Protein AF-A0A084XX13-F1 (afdb_monomer_lite)

Organism: NCBI:txid2954382

pLDDT: mean 92.94, std 8.07, range [48.59, 98.19]

Structure (mmCIF, N/CA/C/O backbone):
data_AF-A0A084XX13-F1
#
_entry.id   AF-A0A084XX13-F1
#
loop_
_atom_site.group_PDB
_atom_site.id
_atom_site.type_symbol
_atom_site.label_atom_id
_atom_site.label_alt_id
_atom_site.label_comp_id
_atom_site.label_asym_id
_atom_site.label_entity_id
_atom_site.label_seq_id
_atom_site.pdbx_PDB_ins_code
_atom_site.Cartn_x
_atom_site.Cartn_y
_atom_site.Cartn_z
_atom_site.occupancy
_atom_site.B_iso_or_equiv
_atom_site.auth_seq_id
_atom_site.auth_comp_id
_atom_site.auth_asym_id
_atom_site.auth_atom_id
_atom_site.pdbx_PDB_model_num
ATOM 1 N N . MET A 1 1 ? -11.936 11.798 -2.597 1.00 54.00 1 MET A N 1
ATOM 2 C CA . MET A 1 1 ? -12.959 12.121 -1.579 1.00 54.00 1 MET A CA 1
ATOM 3 C C . MET A 1 1 ? -14.075 11.094 -1.715 1.00 54.00 1 MET A C 1
ATOM 5 O O . MET A 1 1 ? -14.494 10.856 -2.840 1.00 54.00 1 MET A O 1
ATOM 9 N N . THR A 1 2 ? -14.467 10.397 -0.646 1.00 70.31 2 THR A N 1
ATOM 10 C CA . THR A 1 2 ? -15.504 9.347 -0.711 1.00 70.31 2 THR A CA 1
ATOM 11 C C . THR A 1 2 ? -16.861 9.911 -0.293 1.00 70.31 2 THR A C 1
ATOM 13 O O . THR A 1 2 ? -16.921 10.775 0.578 1.00 70.31 2 THR A O 1
ATOM 16 N N . LEU A 1 3 ? -17.953 9.392 -0.868 1.00 85.25 3 LEU A N 1
ATOM 17 C CA . LEU A 1 3 ? -19.323 9.743 -0.457 1.00 85.25 3 LEU A CA 1
ATOM 18 C C . LEU A 1 3 ? -19.612 9.359 1.010 1.00 85.25 3 LEU A C 1
ATOM 20 O O . LEU A 1 3 ? -20.436 9.990 1.659 1.00 85.25 3 LEU A O 1
ATOM 24 N N . VAL A 1 4 ? -18.891 8.364 1.547 1.00 93.50 4 VAL A N 1
ATOM 25 C CA . VAL A 1 4 ? -19.092 7.809 2.899 1.00 93.50 4 VAL A CA 1
ATOM 26 C C . VAL A 1 4 ? -18.960 8.865 3.998 1.00 93.50 4 VAL A C 1
ATOM 28 O O . VAL A 1 4 ? -19.789 8.905 4.895 1.00 93.50 4 VAL A O 1
ATOM 31 N N . GLY A 1 5 ? -17.964 9.754 3.926 1.00 92.00 5 GLY A N 1
ATOM 32 C CA . GLY A 1 5 ? -17.768 10.778 4.962 1.00 92.00 5 GLY A CA 1
ATOM 33 C C . GLY A 1 5 ? -18.855 11.862 4.995 1.00 92.00 5 GLY A C 1
ATOM 34 O O . GLY A 1 5 ? -18.941 12.607 5.961 1.00 92.00 5 GLY A O 1
ATOM 35 N N . GLY A 1 6 ? -19.678 11.981 3.950 1.00 91.88 6 GLY A N 1
ATOM 36 C CA . GLY A 1 6 ? -20.760 12.971 3.883 1.00 91.88 6 GLY A CA 1
ATOM 37 C C . GLY A 1 6 ? -22.157 12.389 4.101 1.00 91.88 6 GLY A C 1
ATOM 38 O O . GLY A 1 6 ? -23.119 13.147 4.172 1.00 91.88 6 GLY A O 1
ATOM 39 N N . LEU A 1 7 ? -22.288 11.062 4.177 1.00 94.50 7 LEU A N 1
ATOM 40 C CA . LEU A 1 7 ? -23.573 10.366 4.190 1.00 94.50 7 LEU A CA 1
ATOM 41 C C . LEU A 1 7 ? -23.666 9.459 5.417 1.00 94.50 7 LEU A C 1
ATOM 43 O O . LEU A 1 7 ? -23.079 8.378 5.456 1.00 94.50 7 LEU A O 1
ATOM 47 N N . SER A 1 8 ? -24.426 9.900 6.421 1.00 91.50 8 SER A N 1
ATOM 48 C CA . SER A 1 8 ? -24.649 9.122 7.643 1.00 91.50 8 SER A CA 1
ATOM 49 C C . SER A 1 8 ? -25.207 7.733 7.317 1.00 91.50 8 SER A C 1
ATOM 51 O O . SER A 1 8 ? -26.149 7.600 6.538 1.00 91.50 8 SER A O 1
ATOM 53 N N . GLY A 1 9 ? -24.606 6.694 7.898 1.00 92.06 9 GLY A N 1
ATOM 54 C CA . GLY A 1 9 ? -24.987 5.296 7.673 1.00 92.06 9 GLY A CA 1
ATOM 55 C C . GLY A 1 9 ? -24.473 4.674 6.369 1.00 92.06 9 GLY A C 1
ATOM 56 O O . GLY A 1 9 ? -24.695 3.485 6.150 1.00 92.06 9 GLY A O 1
ATOM 57 N N . ALA A 1 10 ? -23.770 5.422 5.511 1.00 95.94 10 ALA A N 1
ATOM 58 C CA . ALA A 1 10 ? -23.188 4.861 4.298 1.00 95.94 10 ALA A CA 1
ATOM 59 C C . ALA A 1 10 ? -22.026 3.901 4.604 1.00 95.94 10 ALA A C 1
ATOM 61 O O . ALA A 1 10 ? -21.242 4.102 5.533 1.00 95.94 10 ALA A O 1
ATOM 62 N N . ILE A 1 11 ? -21.877 2.884 3.755 1.00 95.62 11 ILE A N 1
ATOM 63 C CA . ILE A 1 11 ? -20.756 1.942 3.766 1.00 95.62 11 ILE A CA 1
ATOM 64 C C . ILE A 1 11 ? -20.123 1.885 2.377 1.00 95.62 11 ILE A C 1
ATOM 66 O O . ILE A 1 11 ? -20.802 2.003 1.358 1.00 95.62 11 ILE A O 1
ATOM 70 N N . GLY A 1 12 ? -18.806 1.717 2.329 1.00 94.25 12 GLY A N 1
ATOM 71 C CA . GLY A 1 12 ? -18.059 1.563 1.088 1.00 94.25 12 GLY A CA 1
ATOM 72 C C . GLY A 1 12 ? -16.740 0.845 1.331 1.00 94.25 12 GLY A C 1
ATOM 73 O O . GLY A 1 12 ? -16.308 0.689 2.472 1.00 94.25 12 GLY A O 1
ATOM 74 N N . TYR A 1 13 ? -16.091 0.423 0.250 1.00 93.75 13 TYR A N 1
ATOM 75 C CA . TYR A 1 13 ? -14.783 -0.221 0.292 1.00 93.75 13 TYR A CA 1
ATOM 76 C C . TYR A 1 13 ? -13.764 0.615 -0.483 1.00 93.75 13 TYR A C 1
ATOM 78 O O . TYR A 1 13 ? -14.052 1.162 -1.547 1.00 93.75 13 TYR A O 1
ATOM 86 N N . VAL A 1 14 ? -12.560 0.724 0.067 1.00 93.62 14 VAL A N 1
ATOM 87 C CA . VAL A 1 14 ? -11.422 1.423 -0.538 1.00 93.62 14 VAL A CA 1
ATOM 88 C C . VAL A 1 14 ? -10.134 0.689 -0.178 1.00 93.62 14 VAL A C 1
ATOM 90 O O . VAL A 1 14 ? -10.118 -0.158 0.715 1.00 93.62 14 VAL A O 1
ATOM 93 N N . SER A 1 15 ? -9.032 1.028 -0.844 1.00 93.50 15 SER A N 1
ATOM 94 C CA . SER A 1 15 ? -7.704 0.571 -0.428 1.00 93.50 15 SER A CA 1
ATOM 95 C C . SER A 1 15 ? -7.392 1.032 1.003 1.00 93.50 15 SER A C 1
ATOM 97 O O . SER A 1 15 ? -7.700 2.166 1.372 1.00 93.50 15 SER A O 1
ATOM 99 N N . VAL A 1 16 ? -6.720 0.190 1.796 1.00 94.50 16 VAL A N 1
ATOM 100 C CA . VAL A 1 16 ? -6.378 0.500 3.198 1.00 94.50 16 VAL A CA 1
ATOM 101 C C . VAL A 1 16 ? -5.576 1.800 3.340 1.00 94.50 16 VAL A C 1
ATOM 103 O O . VAL A 1 16 ? -5.866 2.601 4.226 1.00 94.50 16 VAL A O 1
ATOM 106 N N . GLY A 1 17 ? -4.629 2.065 2.432 1.00 93.94 17 GLY A N 1
ATOM 107 C CA . GLY A 1 17 ? -3.868 3.318 2.407 1.00 93.94 17 GLY A CA 1
ATOM 108 C C . GLY A 1 17 ? -4.767 4.543 2.219 1.00 93.94 17 GLY A C 1
ATOM 109 O O . GLY A 1 17 ? -4.614 5.539 2.922 1.00 93.94 17 GLY A O 1
ATOM 110 N N . THR A 1 18 ? -5.779 4.439 1.352 1.00 94.56 18 THR A N 1
ATOM 111 C CA . THR A 1 18 ? -6.793 5.486 1.161 1.00 94.56 18 THR A CA 1
ATOM 112 C C . THR A 1 18 ? -7.631 5.684 2.420 1.00 94.56 18 THR A C 1
ATOM 114 O O . THR A 1 18 ? -7.817 6.821 2.840 1.00 94.56 18 THR A O 1
ATOM 117 N N . ALA A 1 19 ? -8.106 4.606 3.052 1.00 94.44 19 ALA A N 1
ATOM 118 C CA . ALA A 1 19 ? -8.871 4.706 4.296 1.00 94.44 19 ALA A CA 1
ATOM 119 C C . ALA A 1 19 ? -8.065 5.406 5.403 1.00 94.44 19 ALA A C 1
ATOM 121 O O . ALA A 1 19 ? -8.562 6.341 6.027 1.00 94.44 19 ALA A O 1
ATOM 122 N N . ARG A 1 20 ? -6.797 5.015 5.591 1.00 94.31 20 ARG A N 1
ATOM 123 C CA . ARG A 1 20 ? -5.881 5.638 6.561 1.00 94.31 20 ARG A CA 1
ATOM 124 C C . ARG A 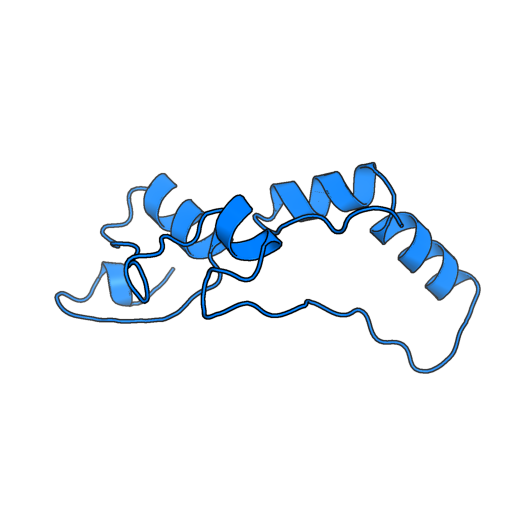1 20 ? -5.629 7.113 6.251 1.00 94.31 20 ARG A C 1
ATOM 126 O O . ARG A 1 20 ? -5.679 7.930 7.161 1.00 94.31 20 ARG A O 1
ATOM 133 N N . SER A 1 21 ? -5.408 7.459 4.981 1.00 94.19 21 SER A N 1
ATOM 134 C CA . SER A 1 21 ? -5.229 8.850 4.548 1.00 94.19 21 SER A CA 1
ATOM 135 C C . SER A 1 21 ? -6.471 9.703 4.829 1.00 94.19 21 SER A C 1
ATOM 137 O O . SER A 1 21 ? -6.334 10.817 5.325 1.00 94.19 21 SER A O 1
ATOM 139 N N . LEU A 1 22 ? -7.677 9.175 4.593 1.00 94.06 22 LEU A N 1
ATOM 140 C CA . LEU A 1 22 ? -8.928 9.877 4.900 1.00 94.06 22 LEU A CA 1
ATOM 141 C C . LEU A 1 22 ? -9.104 10.100 6.407 1.00 94.06 22 LEU A C 1
ATOM 143 O O . LEU A 1 22 ? -9.434 11.211 6.812 1.00 94.06 22 LEU A O 1
ATOM 147 N N . VAL A 1 23 ? -8.846 9.075 7.229 1.00 94.25 23 VAL A N 1
ATOM 148 C CA . VAL A 1 23 ? -8.876 9.199 8.698 1.00 94.25 23 VAL A CA 1
ATOM 149 C C . VAL A 1 23 ? -7.854 10.235 9.170 1.00 94.25 23 VAL A C 1
ATOM 151 O O . VAL A 1 23 ? -8.187 11.103 9.970 1.00 94.25 23 VAL A O 1
ATOM 154 N N . HIS A 1 24 ? -6.628 10.191 8.642 1.00 94.12 24 HIS A N 1
ATOM 155 C CA . HIS A 1 24 ? -5.577 11.154 8.975 1.00 94.12 24 HIS A CA 1
ATOM 156 C C . HIS A 1 24 ? -5.947 12.590 8.576 1.00 94.12 24 HIS A C 1
ATOM 158 O O . HIS A 1 24 ? -5.650 13.527 9.308 1.00 94.12 24 HIS A O 1
ATOM 164 N N . ALA A 1 25 ? -6.647 12.760 7.453 1.00 93.94 25 ALA A N 1
ATOM 165 C CA . ALA A 1 25 ? -7.172 14.045 7.000 1.00 93.94 25 ALA A CA 1
ATOM 166 C C . ALA A 1 25 ? -8.406 14.530 7.794 1.00 93.94 25 ALA A C 1
ATOM 168 O O . ALA A 1 25 ? -8.989 15.550 7.438 1.00 93.94 25 ALA A O 1
ATOM 169 N N . GLY A 1 26 ? -8.833 13.810 8.838 1.00 94.25 26 GLY A N 1
ATOM 170 C CA . GLY A 1 26 ? -9.964 14.198 9.683 1.00 94.25 26 GLY A CA 1
ATOM 171 C C . GLY A 1 26 ? -11.336 13.954 9.054 1.00 94.25 26 GLY A C 1
ATOM 172 O O . GLY A 1 26 ? -12.335 14.484 9.539 1.00 94.25 26 GLY A O 1
ATOM 173 N N . MET A 1 27 ? -11.419 13.157 7.984 1.00 93.62 27 MET A N 1
ATOM 174 C CA . MET A 1 27 ? -12.715 12.779 7.424 1.00 93.62 27 MET A CA 1
ATOM 175 C C . MET A 1 27 ? -13.482 11.909 8.431 1.00 93.62 27 MET A C 1
ATOM 177 O O . MET A 1 27 ? -12.887 10.997 9.010 1.00 93.62 27 MET A O 1
ATOM 181 N N . PRO A 1 28 ? -14.801 12.112 8.601 1.00 93.56 28 PRO A N 1
ATOM 182 C CA . PRO A 1 28 ? -15.625 11.346 9.537 1.00 93.56 28 PRO A CA 1
ATOM 183 C C . PRO A 1 28 ? -15.956 9.958 8.963 1.00 93.56 28 PRO A C 1
ATOM 185 O O . PRO A 1 28 ? -17.099 9.628 8.657 1.00 93.56 28 PRO A O 1
ATOM 188 N N . VAL A 1 29 ? -14.927 9.138 8.771 1.00 94.44 29 VAL A N 1
ATOM 189 C CA . VAL A 1 29 ? -15.024 7.753 8.307 1.00 94.44 29 VAL A CA 1
ATOM 190 C C . VAL A 1 29 ? -14.474 6.820 9.377 1.00 94.44 29 VAL A C 1
ATOM 192 O O . VAL A 1 29 ? -13.492 7.130 10.049 1.00 94.44 29 VAL A O 1
ATOM 195 N N . LYS A 1 30 ? -15.092 5.649 9.522 1.00 94.12 30 LYS A N 1
ATOM 196 C CA . LYS A 1 30 ? -14.644 4.598 10.437 1.00 94.12 30 LYS A CA 1
ATOM 197 C C . LYS A 1 30 ? -14.155 3.400 9.632 1.00 94.12 30 LYS A C 1
ATOM 199 O O . LYS A 1 30 ? -14.884 2.888 8.786 1.00 94.12 30 LYS A O 1
ATOM 204 N N . VAL A 1 31 ? -12.938 2.940 9.915 1.00 95.25 31 VAL A N 1
ATOM 205 C CA . VAL A 1 31 ? -12.436 1.666 9.383 1.00 95.25 31 VAL A CA 1
ATOM 206 C C . VAL A 1 31 ? -13.066 0.529 10.183 1.00 95.25 31 VAL A C 1
ATOM 208 O O . VAL A 1 31 ? -13.077 0.567 11.412 1.00 95.25 31 VAL A O 1
ATOM 211 N N . VAL A 1 32 ? -13.630 -0.453 9.484 1.00 94.94 32 VAL A N 1
ATOM 212 C CA . VAL A 1 32 ? -14.331 -1.591 10.088 1.00 94.94 32 VAL A CA 1
ATOM 213 C C . VAL A 1 32 ? -13.438 -2.829 10.014 1.00 94.94 32 VAL A C 1
ATOM 215 O O . VAL A 1 32 ? -12.921 -3.160 8.944 1.00 94.94 32 VAL A O 1
ATOM 218 N N . ALA A 1 33 ? -13.257 -3.500 11.152 1.00 96.06 33 ALA A N 1
ATOM 219 C CA . ALA A 1 33 ? -12.598 -4.799 11.225 1.00 96.06 33 ALA A CA 1
ATOM 220 C C . ALA A 1 33 ? -13.437 -5.865 10.511 1.00 96.06 33 ALA A C 1
ATOM 222 O O . ALA A 1 33 ? -14.668 -5.854 10.595 1.00 96.06 33 ALA A O 1
ATOM 223 N N . LEU A 1 34 ? -12.776 -6.811 9.849 1.00 95.75 34 LEU A N 1
ATOM 224 C CA . LEU A 1 34 ? -13.433 -7.972 9.251 1.00 95.75 34 LEU A CA 1
ATOM 225 C C . LEU A 1 34 ? -13.032 -9.203 10.049 1.00 95.75 34 LEU A C 1
ATOM 227 O O . LEU A 1 34 ? -11.851 -9.389 10.309 1.00 95.75 34 LEU A O 1
ATOM 231 N N . GLU A 1 35 ? -14.010 -10.004 10.473 1.00 95.56 35 GLU A N 1
ATOM 232 C CA . GLU A 1 35 ? -13.766 -11.203 11.294 1.00 95.56 35 GLU A CA 1
ATOM 233 C C . GLU A 1 35 ? -12.970 -10.905 12.579 1.00 95.56 35 GLU A C 1
ATOM 235 O O . GLU A 1 35 ? -12.125 -11.684 13.003 1.00 95.56 35 GLU A O 1
ATOM 240 N N . ALA A 1 36 ? -13.227 -9.746 13.198 1.00 96.12 36 ALA A N 1
ATOM 241 C CA . ALA A 1 36 ? -12.474 -9.227 14.348 1.00 96.12 36 ALA A CA 1
ATOM 242 C C . ALA A 1 36 ? -10.971 -8.972 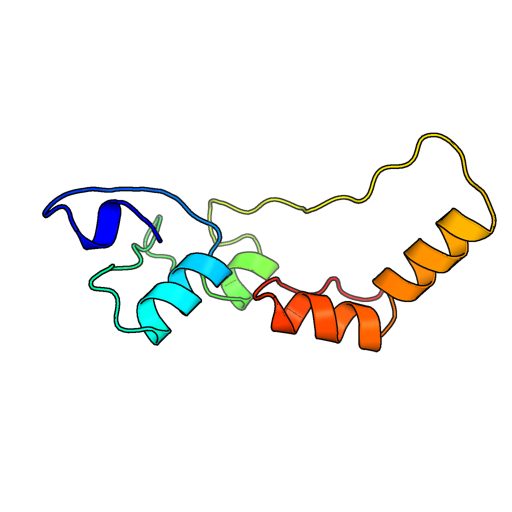14.082 1.00 96.12 36 ALA A C 1
ATOM 244 O O . ALA A 1 36 ? -10.193 -8.818 15.022 1.00 96.12 36 ALA A O 1
ATOM 245 N N . ILE A 1 37 ? -10.564 -8.874 12.812 1.00 97.19 37 ILE A N 1
ATOM 246 C CA . ILE A 1 37 ? -9.198 -8.561 12.389 1.00 97.19 37 ILE A CA 1
ATOM 247 C C . ILE A 1 37 ? -9.175 -7.163 11.764 1.00 97.19 37 ILE A C 1
ATOM 249 O O . ILE A 1 37 ? -9.854 -6.886 10.772 1.00 97.19 37 ILE A O 1
ATOM 253 N N . ASP A 1 38 ? -8.360 -6.273 12.327 1.00 96.06 38 ASP A N 1
ATOM 254 C CA . ASP A 1 38 ? -8.094 -4.961 11.741 1.00 96.06 38 ASP A CA 1
ATOM 255 C C . ASP A 1 38 ? -7.186 -5.072 10.501 1.00 96.06 38 ASP A C 1
ATOM 257 O O . ASP A 1 38 ? -6.297 -5.931 10.456 1.00 96.06 38 ASP A O 1
ATOM 261 N N . PRO A 1 39 ? -7.328 -4.178 9.504 1.00 95.62 39 PRO A N 1
ATOM 262 C CA . PRO A 1 39 ? -6.456 -4.133 8.329 1.00 95.62 39 PRO A CA 1
ATOM 263 C C . PRO A 1 39 ? -5.076 -3.536 8.665 1.00 95.62 39 PRO A C 1
ATOM 265 O O . PRO A 1 39 ? -4.687 -2.477 8.159 1.00 95.62 39 PRO A O 1
ATOM 268 N N . SER A 1 40 ? -4.324 -4.188 9.552 1.00 94.44 40 SER A N 1
ATOM 269 C CA . SER A 1 40 ? -2.941 -3.830 9.874 1.00 94.44 40 SER A CA 1
ATOM 270 C C . SER A 1 40 ? -1.974 -4.339 8.803 1.00 94.44 40 SER A C 1
ATOM 272 O O . SER A 1 40 ? -2.260 -5.294 8.081 1.00 94.44 40 SER A O 1
ATOM 274 N N . ASP A 1 41 ? -0.799 -3.714 8.703 1.00 94.06 41 ASP A N 1
ATOM 275 C CA . ASP A 1 41 ? 0.231 -4.146 7.751 1.00 94.06 41 ASP A CA 1
ATOM 276 C C . ASP A 1 41 ? 0.644 -5.605 7.989 1.00 94.06 41 ASP A C 1
ATOM 278 O O . ASP A 1 41 ? 0.840 -6.364 7.045 1.00 94.06 41 ASP A O 1
ATOM 282 N N . GLU A 1 42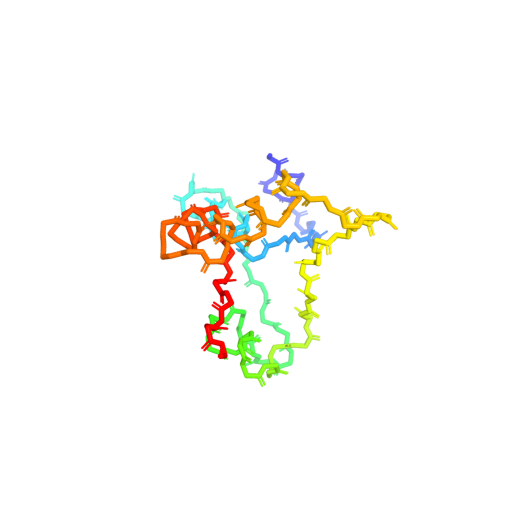 ? 0.733 -6.014 9.254 1.00 95.06 42 GLU A N 1
ATOM 283 C CA . GLU A 1 42 ? 1.050 -7.385 9.649 1.00 95.06 42 GLU A CA 1
ATOM 284 C C . GLU A 1 42 ? -0.054 -8.372 9.241 1.00 95.06 42 GLU A C 1
ATOM 286 O O . GLU A 1 42 ? 0.235 -9.419 8.654 1.00 95.06 42 GLU A O 1
ATOM 291 N N . ALA A 1 43 ? -1.325 -8.038 9.495 1.00 95.69 43 ALA A N 1
ATOM 292 C CA . ALA A 1 43 ? -2.458 -8.889 9.138 1.00 95.69 43 ALA A CA 1
ATOM 293 C C . ALA A 1 43 ? -2.587 -9.056 7.616 1.00 95.69 43 ALA A C 1
ATOM 295 O O . ALA A 1 43 ? -2.898 -10.146 7.136 1.00 95.69 43 ALA A O 1
ATOM 296 N N . ILE A 1 44 ? -2.299 -8.000 6.850 1.00 94.81 44 ILE A N 1
ATOM 297 C CA . ILE A 1 44 ? -2.315 -8.041 5.384 1.00 94.81 44 ILE A CA 1
ATOM 298 C C . ILE A 1 44 ? -1.137 -8.871 4.851 1.00 94.81 44 ILE A C 1
ATOM 300 O O . ILE A 1 44 ? -1.351 -9.740 4.004 1.00 94.81 44 ILE A O 1
ATOM 304 N N . ARG A 1 45 ? 0.092 -8.666 5.358 1.00 92.12 45 ARG A N 1
ATOM 305 C CA . ARG A 1 45 ? 1.274 -9.452 4.939 1.00 92.12 45 ARG A CA 1
ATOM 306 C C . ARG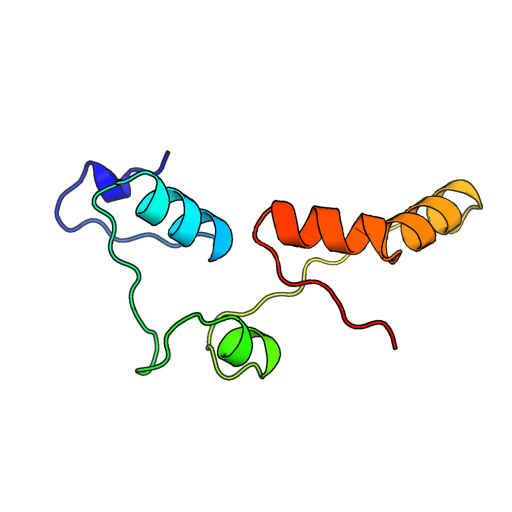 A 1 45 ? 1.109 -10.942 5.230 1.00 92.12 45 ARG A C 1
ATOM 308 O O . ARG A 1 45 ? 1.389 -11.771 4.370 1.00 92.12 45 ARG A O 1
ATOM 315 N N . SER A 1 46 ? 0.606 -11.275 6.417 1.00 93.75 46 SER A N 1
ATOM 316 C CA . SER A 1 46 ? 0.355 -12.661 6.836 1.00 93.75 46 SER A CA 1
ATOM 317 C C . SER A 1 46 ? -0.895 -13.285 6.205 1.00 93.75 46 SER A C 1
ATOM 319 O O . SER A 1 46 ? -1.183 -14.448 6.471 1.00 93.75 46 SER A O 1
ATOM 321 N N . ARG A 1 47 ? -1.638 -12.537 5.371 1.00 92.38 47 ARG A N 1
ATOM 322 C CA . ARG A 1 47 ? -2.926 -12.944 4.777 1.00 92.38 47 ARG A CA 1
ATOM 323 C C . ARG A 1 47 ? -3.996 -13.345 5.801 1.00 92.38 4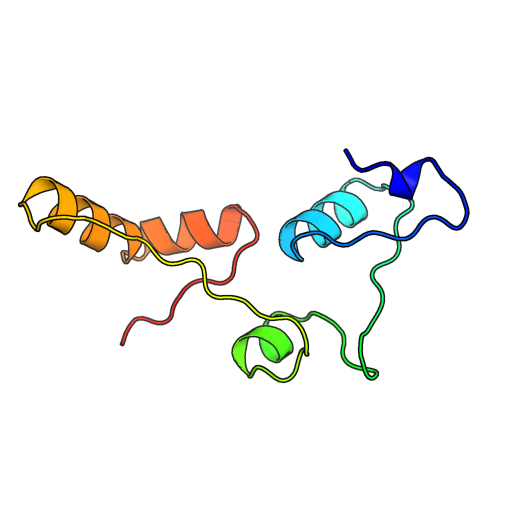7 ARG A C 1
ATOM 325 O O . ARG A 1 47 ? -4.939 -14.046 5.454 1.00 92.38 47 ARG A O 1
ATOM 332 N N . ARG A 1 48 ? -3.870 -12.881 7.049 1.00 95.50 48 ARG A N 1
ATOM 333 C CA . ARG A 1 48 ? -4.907 -13.027 8.082 1.00 95.50 48 ARG A CA 1
ATOM 334 C C . ARG A 1 48 ? -6.071 -12.073 7.851 1.00 95.50 48 ARG A C 1
ATOM 336 O O . ARG A 1 48 ? -7.194 -12.403 8.197 1.00 95.50 48 ARG A O 1
ATOM 343 N N . TYR A 1 49 ? -5.818 -10.892 7.282 1.00 96.69 49 TYR A N 1
ATOM 344 C CA . TYR A 1 49 ? -6.909 -10.006 6.885 1.00 96.69 49 TYR A CA 1
ATOM 345 C C . TYR A 1 49 ? -7.648 -10.607 5.669 1.00 96.69 49 TYR A C 1
ATOM 347 O O . TYR A 1 49 ? -6.975 -10.929 4.688 1.00 96.69 49 TYR A O 1
ATOM 355 N N . PRO A 1 50 ? -8.990 -10.738 5.675 1.00 94.81 50 PRO A N 1
ATOM 356 C CA . PRO A 1 50 ? -9.706 -11.517 4.654 1.00 94.81 50 PRO A CA 1
ATOM 357 C C . PRO A 1 50 ? -9.634 -10.959 3.224 1.00 94.81 50 PRO A C 1
ATOM 359 O O . PRO A 1 50 ? -9.746 -11.706 2.255 1.00 94.81 50 PRO A O 1
ATOM 362 N N . ILE A 1 51 ? -9.455 -9.642 3.066 1.00 93.31 51 ILE A N 1
ATOM 363 C CA . ILE A 1 51 ? -9.470 -8.978 1.754 1.00 93.31 51 ILE A CA 1
ATOM 364 C C . ILE A 1 51 ? -8.075 -8.451 1.420 1.00 93.31 51 ILE A C 1
ATOM 366 O O . ILE A 1 51 ? -7.703 -7.335 1.788 1.00 93.31 51 ILE A O 1
ATOM 370 N N . VAL A 1 52 ? -7.306 -9.247 0.678 1.00 92.25 52 VAL A N 1
ATOM 371 C CA . VAL A 1 52 ? -5.962 -8.893 0.202 1.00 92.25 52 VAL A CA 1
ATOM 372 C C . VAL A 1 52 ? -5.850 -9.214 -1.283 1.00 92.25 52 VAL A C 1
ATOM 374 O O . VAL A 1 52 ? -6.266 -10.280 -1.727 1.00 92.25 52 VAL A O 1
ATOM 377 N N . ARG A 1 53 ? -5.259 -8.301 -2.062 1.00 92.00 53 ARG A N 1
ATOM 378 C CA . ARG A 1 53 ? -4.993 -8.514 -3.491 1.00 92.00 53 ARG A CA 1
ATOM 379 C C . ARG A 1 53 ? -3.579 -8.073 -3.871 1.00 92.00 53 ARG A C 1
ATOM 381 O O . ARG A 1 53 ? -3.146 -7.019 -3.402 1.00 92.00 53 ARG A O 1
ATOM 388 N N . PRO A 1 54 ? -2.872 -8.827 -4.728 1.00 91.75 54 PRO A N 1
ATOM 389 C CA . PRO A 1 54 ? -1.623 -8.360 -5.308 1.00 91.75 54 PRO A CA 1
ATOM 390 C C . PRO A 1 54 ? -1.886 -7.271 -6.358 1.00 91.75 54 PRO A C 1
ATOM 392 O O . PRO A 1 54 ? -2.922 -7.269 -7.027 1.00 91.75 54 PRO A O 1
ATOM 395 N N . LEU A 1 55 ? -0.925 -6.362 -6.521 1.00 93.38 55 LEU A N 1
ATOM 396 C CA . LEU A 1 55 ? -0.871 -5.415 -7.634 1.00 93.38 55 LEU A CA 1
ATOM 397 C C . LEU A 1 55 ? 0.259 -5.854 -8.563 1.00 93.38 55 LEU A C 1
ATOM 399 O O . LEU A 1 55 ? 1.431 -5.609 -8.289 1.00 93.38 55 LEU A O 1
ATOM 403 N N . ASN A 1 56 ? -0.101 -6.563 -9.629 1.00 94.69 56 ASN A N 1
ATOM 404 C CA . ASN A 1 56 ? 0.866 -7.141 -10.555 1.00 94.69 56 ASN A CA 1
ATOM 405 C C . ASN A 1 56 ? 1.205 -6.154 -11.677 1.00 94.69 56 ASN A C 1
ATOM 407 O O . ASN A 1 56 ? 0.317 -5.503 -12.226 1.00 94.69 56 ASN A O 1
ATOM 411 N N . LEU A 1 57 ? 2.482 -6.102 -12.057 1.00 94.62 57 LEU A N 1
ATOM 412 C CA . LEU A 1 57 ? 2.916 -5.501 -13.316 1.00 94.62 57 LEU A CA 1
ATOM 413 C C . LEU A 1 57 ? 2.831 -6.565 -14.411 1.00 94.62 57 LEU A C 1
ATOM 415 O O . LEU A 1 57 ? 3.299 -7.686 -14.219 1.00 94.62 57 LEU A O 1
ATOM 419 N N . VAL A 1 58 ? 2.233 -6.214 -15.547 1.00 96.38 58 VAL A N 1
ATOM 420 C CA . VAL A 1 58 ? 2.061 -7.111 -16.695 1.00 96.38 58 VAL A CA 1
ATOM 421 C C . VAL A 1 58 ? 2.642 -6.464 -17.946 1.00 96.38 58 VAL A C 1
ATOM 423 O O . VAL A 1 58 ? 2.487 -5.263 -18.161 1.00 96.38 58 VAL A O 1
ATOM 426 N N . TYR A 1 59 ? 3.325 -7.257 -18.766 1.00 96.62 59 TYR A N 1
ATOM 427 C CA . TYR A 1 59 ? 3.943 -6.822 -20.016 1.00 96.62 59 TYR A CA 1
ATOM 428 C C . TYR A 1 59 ? 3.821 -7.935 -21.063 1.00 96.62 59 TYR A C 1
ATOM 430 O O . TYR A 1 59 ? 3.805 -9.114 -20.724 1.00 96.62 59 TYR A O 1
ATOM 438 N N . ALA A 1 60 ? 3.693 -7.562 -22.339 1.00 96.12 60 ALA A N 1
ATOM 439 C CA . ALA A 1 60 ? 3.440 -8.523 -23.417 1.00 96.12 60 ALA A CA 1
ATOM 440 C C . ALA A 1 60 ? 4.716 -9.208 -23.935 1.00 96.12 60 ALA A C 1
ATOM 442 O O . ALA A 1 60 ? 4.686 -10.379 -24.301 1.00 96.12 60 ALA A O 1
ATOM 443 N N . ARG A 1 61 ? 5.829 -8.469 -24.000 1.00 96.62 61 ARG A N 1
ATOM 444 C CA . ARG A 1 61 ? 7.148 -8.963 -24.416 1.00 96.62 61 ARG A CA 1
ATOM 445 C C . ARG A 1 61 ? 8.231 -8.287 -23.590 1.00 96.62 61 ARG A C 1
ATOM 447 O O . ARG A 1 61 ? 8.091 -7.118 -23.233 1.00 96.62 61 ARG A O 1
ATOM 454 N N . GLU A 1 62 ? 9.296 -9.023 -23.312 1.00 96.38 62 GLU A N 1
ATOM 455 C CA . GLU A 1 62 ? 10.478 -8.474 -22.655 1.00 96.38 62 GLU A CA 1
ATOM 456 C C . GLU A 1 62 ? 11.232 -7.523 -23.584 1.00 96.38 62 GLU A C 1
ATOM 458 O O . GLU A 1 62 ? 11.233 -7.670 -24.807 1.00 96.38 62 GLU A O 1
ATOM 463 N N . SER A 1 63 ? 11.844 -6.512 -22.978 1.00 97.94 63 SER A N 1
ATOM 464 C CA . SER A 1 63 ? 12.763 -5.576 -23.622 1.00 97.94 63 SER A CA 1
ATOM 465 C C . SER A 1 63 ? 13.632 -4.925 -22.551 1.00 97.94 63 SER A C 1
ATOM 467 O O . SER A 1 63 ? 13.260 -4.913 -21.374 1.00 97.94 63 SER A O 1
ATOM 469 N N . ASP A 1 64 ? 14.759 -4.342 -22.948 1.00 98.19 64 ASP A N 1
ATOM 470 C CA . ASP A 1 64 ? 15.695 -3.713 -22.010 1.00 98.19 64 ASP A CA 1
ATOM 471 C C . ASP A 1 64 ? 15.048 -2.586 -21.198 1.00 98.19 64 ASP A C 1
ATOM 473 O O . ASP A 1 64 ? 15.324 -2.433 -20.007 1.00 98.19 64 ASP A O 1
ATOM 477 N N . SER A 1 65 ? 14.128 -1.829 -21.802 1.00 97.81 65 SER A N 1
ATOM 478 C CA . SER A 1 65 ? 13.389 -0.767 -21.115 1.00 97.81 65 SER A CA 1
ATOM 479 C C . SER A 1 65 ? 12.398 -1.323 -20.089 1.00 97.81 65 SER A C 1
ATOM 481 O O . SER A 1 65 ? 12.318 -0.804 -18.974 1.00 97.81 65 SER A O 1
ATOM 483 N N . ILE A 1 66 ? 11.691 -2.410 -20.419 1.00 98.19 66 ILE A N 1
ATOM 484 C CA . ILE A 1 66 ? 10.807 -3.109 -19.476 1.00 98.19 66 ILE A CA 1
ATOM 485 C C . ILE A 1 66 ? 11.615 -3.678 -18.311 1.00 98.19 66 ILE A C 1
ATOM 487 O O . ILE A 1 66 ? 11.265 -3.438 -17.158 1.00 98.19 66 ILE A O 1
ATOM 491 N N . ASN A 1 67 ? 12.725 -4.359 -18.589 1.00 97.19 67 ASN A N 1
ATOM 492 C CA . ASN A 1 67 ? 13.582 -4.937 -17.556 1.00 97.19 67 ASN A CA 1
ATOM 493 C C . ASN A 1 67 ? 14.168 -3.855 -16.640 1.00 97.19 67 ASN A C 1
ATOM 495 O O . ASN A 1 67 ? 14.159 -4.010 -15.419 1.00 97.19 67 ASN A O 1
ATOM 499 N N . SER A 1 68 ? 14.581 -2.722 -17.212 1.00 97.81 68 SER A N 1
ATOM 500 C CA . SER A 1 68 ? 15.069 -1.563 -16.455 1.00 97.81 68 SER A CA 1
ATOM 501 C C . SER A 1 68 ? 13.987 -0.976 -15.541 1.00 97.81 68 SER A C 1
ATOM 503 O O . SER A 1 68 ? 14.255 -0.676 -14.377 1.00 97.81 68 SER A O 1
ATOM 505 N N . PHE A 1 69 ? 12.744 -0.859 -16.023 1.00 97.06 69 PHE A N 1
ATOM 506 C CA . PHE A 1 69 ? 11.624 -0.401 -15.197 1.00 97.06 69 PHE A CA 1
ATOM 507 C C . PHE A 1 69 ? 11.281 -1.394 -14.081 1.00 97.06 69 PHE A C 1
ATOM 509 O O . PHE A 1 69 ? 11.058 -0.983 -12.946 1.00 97.06 69 PHE A O 1
ATOM 516 N N . LEU A 1 70 ? 11.269 -2.698 -14.370 1.00 96.06 70 LEU A N 1
ATOM 517 C CA . LEU A 1 70 ? 11.026 -3.733 -13.362 1.00 96.06 70 LEU A CA 1
ATOM 518 C C . LEU A 1 70 ? 12.117 -3.734 -12.282 1.00 96.06 70 LEU A C 1
ATOM 520 O O . LEU A 1 70 ? 11.796 -3.882 -11.102 1.00 96.06 70 LEU A O 1
ATOM 524 N N . ALA A 1 71 ? 13.380 -3.526 -12.667 1.00 95.69 71 ALA A N 1
ATOM 525 C CA . ALA A 1 71 ? 14.495 -3.381 -11.736 1.00 95.69 71 ALA A CA 1
ATOM 526 C C . ALA A 1 71 ? 14.339 -2.129 -10.859 1.00 95.69 71 ALA A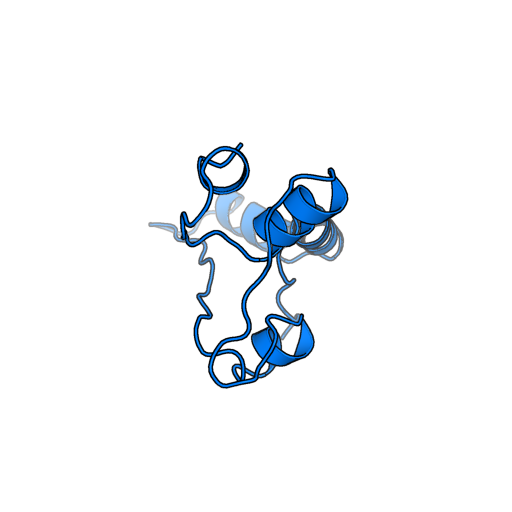 C 1
ATOM 528 O O . ALA A 1 71 ? 14.461 -2.224 -9.639 1.00 95.69 71 ALA A O 1
ATOM 529 N N . LEU A 1 72 ? 13.985 -0.982 -11.452 1.00 95.94 72 LEU A N 1
ATOM 530 C CA . LEU A 1 72 ? 13.698 0.247 -10.707 1.00 95.94 72 LEU A CA 1
ATOM 531 C C . LEU A 1 72 ? 12.514 0.069 -9.748 1.00 95.94 72 LEU A C 1
ATOM 533 O O . LEU A 1 72 ? 12.602 0.453 -8.588 1.00 95.94 72 LEU A O 1
ATOM 537 N N . ALA A 1 73 ? 11.417 -0.540 -10.199 1.00 95.31 73 ALA A N 1
ATOM 538 C CA . ALA A 1 73 ? 10.234 -0.761 -9.373 1.00 95.31 73 ALA A CA 1
ATOM 539 C C . ALA A 1 73 ? 10.535 -1.664 -8.165 1.00 95.31 73 ALA A C 1
ATOM 541 O O . ALA A 1 73 ? 9.934 -1.492 -7.107 1.00 95.31 73 ALA A O 1
ATOM 542 N N . ARG A 1 74 ? 11.472 -2.611 -8.305 1.00 94.25 74 ARG A N 1
ATOM 543 C CA . ARG A 1 74 ? 11.922 -3.518 -7.235 1.00 94.25 74 ARG A CA 1
ATOM 544 C C . ARG A 1 74 ? 13.084 -2.973 -6.401 1.00 94.25 74 ARG A C 1
ATOM 546 O O . ARG A 1 74 ? 13.418 -3.590 -5.394 1.00 94.25 74 ARG A O 1
ATOM 553 N N . SER A 1 75 ? 13.697 -1.857 -6.794 1.00 96.19 75 SER A N 1
ATOM 554 C CA . SER A 1 75 ? 14.799 -1.253 -6.045 1.00 96.19 75 SER A CA 1
ATOM 555 C C . SER A 1 75 ? 14.322 -0.714 -4.695 1.00 96.19 75 SER A C 1
ATOM 557 O O . SER A 1 75 ? 13.127 -0.499 -4.482 1.00 96.19 75 SER A O 1
ATOM 559 N N . GLU A 1 76 ? 15.258 -0.448 -3.784 1.00 95.94 76 GLU A N 1
ATOM 560 C CA . GLU A 1 76 ? 14.940 0.152 -2.485 1.00 95.94 76 GLU A CA 1
ATOM 561 C C . GLU A 1 76 ? 14.165 1.472 -2.642 1.00 95.94 76 GLU A C 1
ATOM 563 O O . GLU A 1 76 ? 13.164 1.695 -1.961 1.00 95.94 76 GLU A O 1
ATOM 568 N N . ASP A 1 77 ? 14.569 2.317 -3.592 1.00 96.44 77 ASP A N 1
ATOM 569 C CA . ASP A 1 77 ? 13.901 3.590 -3.861 1.00 96.44 77 ASP A CA 1
ATOM 570 C C . ASP A 1 77 ? 12.518 3.396 -4.491 1.00 96.44 77 ASP A C 1
ATOM 572 O O . ASP A 1 77 ? 11.564 4.070 -4.095 1.00 96.44 77 ASP A O 1
ATOM 576 N N . GLY A 1 78 ? 12.362 2.416 -5.387 1.00 96.50 78 GLY A N 1
ATOM 577 C CA . GLY A 1 78 ? 11.048 2.023 -5.897 1.00 96.50 78 GLY A CA 1
ATOM 578 C C . GLY A 1 78 ? 10.110 1.574 -4.773 1.00 96.50 78 GLY A C 1
ATOM 579 O O . GLY A 1 78 ? 8.964 2.023 -4.687 1.00 96.50 78 GLY A O 1
ATOM 580 N N . GLN A 1 79 ? 10.610 0.763 -3.839 1.00 96.69 79 GLN A N 1
ATOM 581 C CA . GLN A 1 79 ? 9.836 0.304 -2.683 1.00 96.69 79 GLN A CA 1
ATOM 582 C C . GLN A 1 79 ? 9.517 1.435 -1.688 1.00 96.69 79 GLN A C 1
ATOM 584 O O . GLN A 1 79 ? 8.429 1.439 -1.099 1.00 96.69 79 GLN A O 1
ATOM 589 N N . LYS A 1 80 ? 10.393 2.440 -1.534 1.00 96.31 80 LYS A N 1
ATOM 590 C CA . LYS A 1 80 ? 10.088 3.665 -0.765 1.00 96.31 80 LYS A CA 1
ATOM 591 C C . LYS A 1 80 ? 8.912 4.428 -1.375 1.00 96.31 80 LYS A C 1
ATOM 593 O O . LYS A 1 80 ? 8.038 4.868 -0.626 1.00 96.31 80 LYS A O 1
ATOM 598 N N . VAL A 1 81 ? 8.849 4.536 -2.704 1.00 96.56 81 VAL A N 1
ATOM 599 C CA . VAL A 1 81 ? 7.711 5.158 -3.407 1.00 96.56 81 VAL A CA 1
ATOM 600 C C . VAL A 1 81 ? 6.424 4.355 -3.198 1.00 96.56 81 VAL A C 1
ATOM 602 O O . VAL A 1 81 ? 5.390 4.926 -2.863 1.00 96.56 81 VAL A O 1
ATOM 605 N N . VAL A 1 82 ? 6.469 3.024 -3.312 1.00 95.69 82 VAL A N 1
ATOM 606 C CA . VAL A 1 82 ? 5.301 2.162 -3.031 1.00 95.69 82 VAL A CA 1
ATOM 607 C C . VAL A 1 82 ? 4.763 2.412 -1.617 1.00 95.69 82 VAL A C 1
ATOM 609 O O . VAL A 1 82 ? 3.556 2.598 -1.427 1.00 95.69 82 VAL A O 1
ATOM 612 N N . LYS A 1 83 ? 5.660 2.481 -0.627 1.00 94.25 83 LYS A N 1
ATOM 613 C CA . LYS A 1 83 ? 5.297 2.754 0.768 1.00 94.25 83 LYS A CA 1
ATOM 614 C C . LYS A 1 83 ? 4.715 4.155 0.962 1.00 94.25 83 LYS A C 1
ATOM 616 O O . LYS A 1 83 ? 3.728 4.295 1.683 1.00 94.25 83 LYS A O 1
ATOM 621 N N . SER A 1 84 ? 5.293 5.183 0.334 1.00 94.38 84 SER A N 1
ATOM 622 C CA . SER A 1 84 ? 4.813 6.568 0.473 1.00 94.38 84 SER A CA 1
ATOM 623 C C . SER A 1 84 ? 3.407 6.765 -0.104 1.00 94.38 84 SER A C 1
ATOM 625 O O . SER A 1 84 ? 2.645 7.585 0.401 1.00 94.38 84 SER A O 1
ATOM 627 N N . LEU A 1 85 ? 3.025 5.949 -1.090 1.00 93.50 85 LEU A N 1
ATOM 628 C CA . LEU A 1 85 ? 1.677 5.904 -1.661 1.00 93.50 85 LEU A CA 1
ATOM 629 C C . LEU A 1 85 ? 0.672 5.087 -0.820 1.00 93.50 85 LEU A C 1
ATOM 631 O O . LEU A 1 85 ? -0.485 4.936 -1.213 1.00 93.50 85 LEU A O 1
ATOM 635 N N . GLY A 1 86 ? 1.082 4.565 0.342 1.00 92.81 86 GLY A N 1
ATOM 636 C CA . GLY A 1 86 ? 0.209 3.835 1.266 1.00 92.81 86 GLY A CA 1
ATOM 637 C C . GLY A 1 86 ? -0.008 2.361 0.909 1.00 92.81 86 GLY A C 1
ATOM 638 O O . GLY A 1 86 ? -0.974 1.759 1.387 1.00 92.81 86 GLY A O 1
ATOM 639 N N . PHE A 1 87 ? 0.866 1.781 0.081 1.00 94.88 87 PHE A N 1
ATOM 640 C CA . PHE A 1 87 ? 0.882 0.350 -0.227 1.00 94.88 87 PHE A CA 1
ATOM 641 C C . PHE A 1 87 ? 1.950 -0.387 0.585 1.00 94.88 87 PHE A C 1
ATOM 643 O O . PHE A 1 87 ? 2.877 0.208 1.132 1.00 94.88 87 PHE A O 1
ATOM 650 N N . LEU A 1 88 ? 1.821 -1.711 0.649 1.00 94.00 88 LEU A N 1
ATOM 651 C CA . LEU A 1 88 ? 2.838 -2.567 1.243 1.00 94.00 88 LEU A CA 1
ATOM 652 C C . LEU A 1 88 ? 3.926 -2.879 0.209 1.00 94.00 88 LEU A C 1
ATOM 654 O O . LEU A 1 88 ? 3.589 -3.385 -0.863 1.00 94.00 88 LEU A O 1
ATOM 658 N N . PRO A 1 89 ? 5.206 -2.615 0.527 1.00 93.88 89 PRO A N 1
ATOM 659 C CA . PRO A 1 89 ? 6.328 -3.069 -0.283 1.00 93.88 89 PRO A CA 1
ATOM 660 C C . PRO A 1 89 ? 6.336 -4.587 -0.455 1.00 93.88 89 PRO A C 1
ATOM 662 O O . PRO A 1 89 ? 5.915 -5.321 0.447 1.00 93.88 89 PRO A O 1
ATOM 665 N N . VAL A 1 90 ? 6.855 -5.044 -1.590 1.00 90.00 90 VAL A N 1
ATOM 666 C CA . VAL A 1 90 ? 7.176 -6.458 -1.796 1.00 90.00 90 VAL A CA 1
ATOM 667 C C . VAL A 1 90 ? 8.536 -6.756 -1.177 1.00 90.00 90 VAL A C 1
ATOM 669 O O . VAL A 1 90 ? 9.456 -5.945 -1.256 1.00 90.00 90 VAL A O 1
ATOM 672 N N . GLU A 1 91 ? 8.663 -7.915 -0.540 1.00 76.56 91 GLU A N 1
ATOM 673 C CA . GLU A 1 91 ? 9.957 -8.381 -0.048 1.00 76.56 91 GLU A CA 1
ATOM 674 C C . GLU A 1 91 ? 10.833 -8.791 -1.236 1.00 76.56 91 GLU A C 1
ATOM 676 O O . GLU A 1 91 ? 10.370 -9.470 -2.160 1.00 76.56 91 GLU A O 1
ATOM 681 N N . SER A 1 92 ? 12.097 -8.374 -1.216 1.00 58.44 92 SER A N 1
ATOM 682 C CA . SER A 1 92 ? 13.126 -8.898 -2.108 1.00 58.44 92 SER A CA 1
ATOM 683 C C . SER A 1 92 ? 13.302 -10.383 -1.780 1.00 58.44 92 SER A C 1
ATOM 685 O O . SER A 1 92 ? 13.755 -10.717 -0.687 1.00 58.44 92 SER A O 1
ATOM 687 N N . ARG A 1 93 ? 12.889 -11.270 -2.688 1.00 48.59 93 ARG A N 1
ATOM 688 C CA . ARG A 1 93 ? 13.317 -12.674 -2.663 1.00 48.59 93 ARG A CA 1
ATOM 689 C C . ARG A 1 93 ? 14.690 -12.811 -3.289 1.00 48.59 93 ARG A C 1
ATOM 691 O O . ARG A 1 93 ? 14.922 -12.107 -4.298 1.00 48.59 93 ARG A O 1
#

Radius of gyration: 16.54 Å; chains: 1; bounding box: 41×27×39 Å

InterPro domains:
  IPR050811 Phosphate-binding ABC transporter substrate-binding [PTHR30570] (4-91)

Sequence (93 aa):
MTLVGGLSGAIGYVSVGTARSLVHAGMPVKVVALEAIDPSDEAIRSRRYPIVRPLNLVYARESDSINSFLALARSEDGQKVVKSLGFLPVESR

Secondary structure (DSSP, 8-state):
--GGGGSTT------HHHHHHHHHTT-S-----BTTB---HHHHHTT-SS---------SS--HHHHHHHHHHHSHHHHHHHHHTTPPPPP--

Foldseek 3Di:
DDCQLVDPPDDDDDPPLVVVVCVVVVRPDDQDADPNHGPDPVCQVVVVRVDHDDDDDDDDDDDPVVVVVVCCCLDPVVQVVCVVSPHHGDDDD